Protein AF-A0A5C7MFI3-F1 (afdb_monomer_lite)

pLDDT: mean 89.03, std 6.0, range [60.34, 96.62]

Foldseek 3Di:
DVQLLVLLLVLLQVLLLLLQLVVLLVVLVPPDPVCSVVSSVVSSVPRDRQDRDDQDPVCVVVVVSVVVSCVSNVVRPVSSVVSLVPWDDAPPPPPDGIPVVVSVVSVVSSVVSVVVVVVVVVVVVVVVVVVVVVVVVVCVVPVVNVVCVVCVVVVHHD

Sequence (158 aa):
MQVLAAAVHELVGTVVGWLAEAQAQKKAANVAPGARDRSIRLMVDLAERPKLPEITDDALASGSWATALVEMARPYSDPLAKHLGRAKPPGVAEPNRSASELLEAALREVDHAALELTQRLKWNAVCVEEYAKVQALRAERDPKAQARAELAQMGIDA

Structure (mmCIF, N/CA/C/O backbone):
data_AF-A0A5C7MFI3-F1
#
_entry.id   AF-A0A5C7MFI3-F1
#
loop_
_atom_site.group_PDB
_atom_site.id
_atom_site.type_symbol
_atom_site.label_atom_id
_atom_site.label_alt_id
_atom_site.label_comp_id
_atom_site.label_asym_id
_atom_site.label_entity_id
_atom_site.label_seq_id
_atom_site.pdbx_PDB_ins_code
_atom_site.Cartn_x
_atom_site.Cartn_y
_atom_site.Cartn_z
_atom_site.occupancy
_atom_site.B_iso_or_equiv
_atom_site.auth_seq_id
_atom_site.auth_comp_id
_atom_site.auth_asym_id
_atom_site.auth_atom_id
_atom_site.pdbx_PDB_model_num
ATOM 1 N N . MET A 1 1 ? -10.748 -0.321 7.008 1.00 76.75 1 MET A N 1
ATOM 2 C CA . MET A 1 1 ? -9.834 -1.434 6.675 1.00 76.75 1 MET A CA 1
ATOM 3 C C . MET A 1 1 ? -9.709 -1.574 5.163 1.00 76.75 1 MET A C 1
ATOM 5 O O . MET A 1 1 ? -8.601 -1.427 4.676 1.00 76.75 1 MET A O 1
ATOM 9 N N . GLN A 1 2 ? -10.815 -1.719 4.417 1.00 82.19 2 GLN A N 1
ATOM 10 C CA . GLN A 1 2 ? -10.796 -1.787 2.942 1.00 82.19 2 GLN A CA 1
ATOM 11 C C . GLN A 1 2 ? -10.032 -0.634 2.266 1.00 82.19 2 GLN A C 1
ATOM 13 O O . GLN A 1 2 ? -9.257 -0.888 1.355 1.00 82.19 2 GLN A O 1
ATOM 18 N N . VAL A 1 3 ? -10.179 0.604 2.757 1.00 87.50 3 VAL A N 1
ATOM 19 C CA . VAL A 1 3 ? -9.438 1.775 2.240 1.00 87.50 3 VAL A CA 1
ATOM 20 C C . VAL A 1 3 ? -7.920 1.597 2.378 1.00 87.50 3 VAL A C 1
ATOM 22 O O . VAL A 1 3 ? -7.189 1.832 1.425 1.00 87.50 3 VAL A O 1
ATOM 25 N N . LEU A 1 4 ? -7.445 1.110 3.529 1.00 91.06 4 LEU A N 1
ATOM 26 C CA . LEU A 1 4 ? -6.021 0.849 3.761 1.00 91.06 4 LEU A CA 1
ATOM 27 C C . LEU A 1 4 ? -5.505 -0.299 2.885 1.00 91.06 4 LEU A C 1
ATOM 29 O O . LEU A 1 4 ? -4.450 -0.172 2.275 1.00 91.06 4 LEU A O 1
ATOM 33 N N . ALA A 1 5 ? -6.254 -1.400 2.790 1.00 91.12 5 ALA A N 1
ATOM 34 C CA . ALA A 1 5 ? -5.875 -2.527 1.941 1.00 91.12 5 ALA A CA 1
ATOM 35 C C . ALA A 1 5 ? -5.787 -2.119 0.458 1.00 91.12 5 ALA A C 1
ATOM 37 O O . ALA A 1 5 ? -4.827 -2.483 -0.217 1.00 91.12 5 ALA A O 1
ATOM 38 N N . ALA A 1 6 ? -6.735 -1.309 -0.023 1.00 91.31 6 ALA A N 1
ATOM 39 C CA . ALA A 1 6 ? -6.716 -0.751 -1.373 1.00 91.31 6 ALA A CA 1
ATOM 40 C C . ALA A 1 6 ? -5.534 0.209 -1.587 1.00 91.31 6 ALA A C 1
ATOM 42 O O . ALA A 1 6 ? -4.845 0.100 -2.595 1.00 91.31 6 ALA A O 1
ATOM 43 N N . ALA A 1 7 ? -5.245 1.094 -0.626 1.00 93.56 7 ALA A N 1
ATOM 44 C CA . ALA A 1 7 ? -4.108 2.012 -0.715 1.00 93.56 7 ALA A CA 1
ATOM 45 C C . ALA A 1 7 ? -2.767 1.261 -0.803 1.00 93.56 7 ALA A C 1
ATOM 47 O O . ALA A 1 7 ? -1.931 1.572 -1.651 1.00 93.56 7 ALA A O 1
ATOM 48 N N . VAL A 1 8 ? -2.576 0.225 0.023 1.00 94.12 8 VAL A N 1
ATOM 49 C CA . VAL A 1 8 ? -1.376 -0.627 -0.040 1.00 94.12 8 VAL A CA 1
ATOM 50 C C . VAL A 1 8 ? -1.315 -1.388 -1.366 1.00 94.12 8 VAL A C 1
ATOM 52 O O . VAL A 1 8 ? -0.247 -1.495 -1.966 1.00 94.12 8 VAL A O 1
ATOM 55 N N . HIS A 1 9 ? -2.442 -1.903 -1.853 1.00 93.88 9 HIS A N 1
ATOM 56 C CA . HIS A 1 9 ?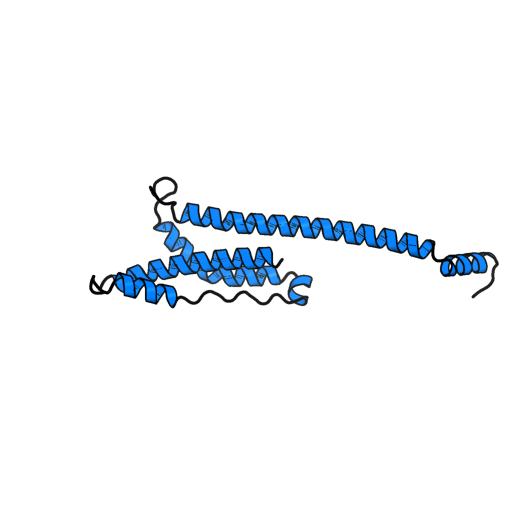 -2.501 -2.614 -3.130 1.00 93.88 9 HIS A CA 1
ATOM 57 C C . HIS A 1 9 ? -2.148 -1.719 -4.322 1.00 93.88 9 HIS A C 1
ATOM 59 O O . HIS A 1 9 ? -1.341 -2.124 -5.158 1.00 93.88 9 HIS A O 1
ATOM 65 N N . GLU A 1 10 ? -2.653 -0.486 -4.363 1.00 93.69 10 GLU A N 1
ATOM 66 C CA . GLU A 1 10 ? -2.304 0.479 -5.412 1.00 93.69 10 GLU A CA 1
ATOM 67 C C . GLU A 1 10 ? -0.839 0.932 -5.329 1.00 93.69 10 GLU A C 1
ATOM 69 O O . GLU A 1 10 ? -0.170 1.044 -6.363 1.00 93.69 10 GLU A O 1
ATOM 74 N N . LEU A 1 11 ? -0.291 1.108 -4.118 1.00 95.31 11 LEU A N 1
ATOM 75 C CA . LEU A 1 11 ? 1.141 1.355 -3.922 1.00 95.31 11 LEU A CA 1
ATOM 76 C C . LEU A 1 11 ? 1.980 0.217 -4.519 1.00 95.31 11 LEU A C 1
ATOM 78 O O . LEU A 1 11 ? 2.883 0.461 -5.324 1.00 95.31 11 LEU A O 1
ATOM 82 N N . VAL A 1 12 ? 1.676 -1.033 -4.157 1.00 95.00 12 VAL A N 1
ATOM 83 C CA . VAL A 1 12 ? 2.406 -2.200 -4.670 1.00 95.00 12 VAL A CA 1
ATOM 84 C C . VAL A 1 12 ? 2.233 -2.319 -6.187 1.00 95.00 12 VAL A C 1
ATOM 86 O O . VAL A 1 12 ? 3.210 -2.554 -6.896 1.00 95.00 12 VAL A O 1
ATOM 89 N N . GLY A 1 13 ? 1.028 -2.093 -6.714 1.00 93.38 13 GLY A N 1
ATOM 90 C CA . GLY A 1 13 ? 0.765 -2.086 -8.153 1.00 93.38 13 GLY A CA 1
ATOM 91 C C . GLY A 1 13 ? 1.588 -1.036 -8.906 1.00 93.38 13 GLY A C 1
ATOM 92 O O . GLY A 1 13 ? 2.101 -1.321 -9.988 1.00 93.38 13 GLY A O 1
ATOM 93 N N . THR A 1 14 ? 1.763 0.150 -8.322 1.00 93.69 14 THR A N 1
ATOM 94 C CA . THR A 1 14 ? 2.612 1.218 -8.875 1.00 93.69 14 THR A CA 1
ATOM 95 C C . THR A 1 14 ? 4.079 0.790 -8.918 1.00 93.69 14 THR A C 1
ATOM 97 O O . THR A 1 14 ? 4.728 0.893 -9.960 1.00 93.69 14 THR A O 1
ATOM 100 N N . VAL A 1 15 ? 4.590 0.231 -7.815 1.00 94.62 15 VAL A N 1
ATOM 101 C CA . VAL A 1 15 ? 5.965 -0.288 -7.727 1.00 94.62 15 VAL A CA 1
ATOM 102 C C . VAL A 1 15 ? 6.209 -1.394 -8.756 1.00 94.62 15 VAL A C 1
ATOM 104 O O . VAL A 1 15 ? 7.226 -1.380 -9.448 1.00 94.62 15 VAL A O 1
ATOM 107 N N . VAL A 1 16 ? 5.272 -2.331 -8.902 1.00 94.62 16 VAL A N 1
ATOM 108 C CA . VAL A 1 16 ? 5.345 -3.407 -9.901 1.00 94.62 16 VAL A CA 1
ATOM 109 C C . VAL A 1 16 ? 5.433 -2.837 -11.313 1.00 94.62 16 VAL A C 1
ATOM 111 O O . VAL A 1 16 ? 6.277 -3.288 -12.086 1.00 94.62 16 VAL A O 1
ATOM 114 N N . GLY A 1 17 ? 4.639 -1.809 -11.628 1.00 93.12 17 GLY A N 1
ATOM 115 C CA . GLY A 1 17 ? 4.705 -1.105 -12.910 1.00 93.12 17 GLY A CA 1
ATOM 116 C C . GLY A 1 17 ? 6.093 -0.527 -13.196 1.00 93.12 17 GLY A C 1
ATOM 117 O O . GLY A 1 17 ? 6.654 -0.768 -14.265 1.00 93.12 17 GLY A O 1
ATOM 118 N N . TRP A 1 18 ? 6.706 0.155 -12.224 1.00 94.00 18 TRP A N 1
ATOM 119 C CA . TRP A 1 18 ? 8.061 0.704 -12.382 1.00 94.00 18 TRP A CA 1
ATOM 120 C C . TRP A 1 18 ? 9.125 -0.37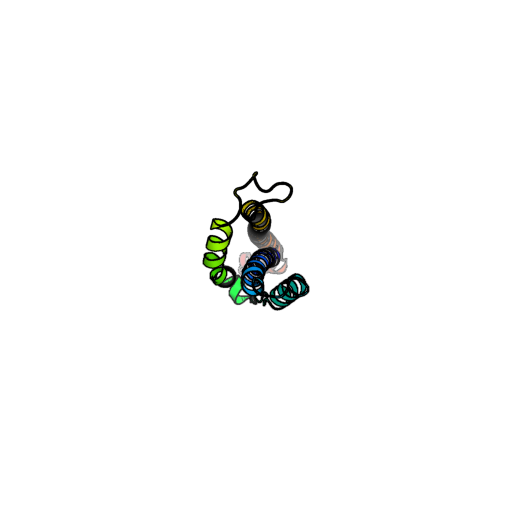5 -12.576 1.00 94.00 18 TRP A C 1
ATOM 122 O O . TRP A 1 18 ? 10.039 -0.229 -13.393 1.00 94.00 18 TRP A O 1
ATOM 132 N N . LEU A 1 19 ? 9.026 -1.475 -11.827 1.00 94.38 19 LEU A N 1
ATOM 133 C CA . LEU A 1 19 ? 9.956 -2.596 -11.945 1.00 94.38 19 LEU A CA 1
ATOM 134 C C . LEU A 1 19 ? 9.814 -3.300 -13.297 1.00 94.38 19 LEU A C 1
ATOM 136 O O . LEU A 1 19 ? 10.828 -3.619 -13.927 1.00 94.38 19 LEU A O 1
ATOM 140 N N . ALA A 1 20 ? 8.578 -3.489 -13.759 1.00 94.06 20 ALA A N 1
ATOM 141 C CA . ALA A 1 20 ? 8.277 -4.044 -15.069 1.00 94.06 20 ALA A CA 1
ATOM 142 C C . ALA A 1 20 ? 8.837 -3.162 -16.186 1.00 94.06 20 ALA A C 1
ATOM 144 O O . ALA A 1 20 ? 9.523 -3.668 -17.074 1.00 94.06 20 ALA A O 1
ATOM 145 N N . GLU A 1 21 ? 8.641 -1.844 -16.106 1.00 92.62 21 GLU A N 1
ATOM 146 C CA . GLU A 1 21 ? 9.183 -0.901 -17.082 1.00 92.62 21 GLU A CA 1
ATOM 147 C C . GLU A 1 21 ? 10.717 -0.934 -17.101 1.00 92.62 21 GLU A C 1
ATOM 149 O O . GLU A 1 21 ? 11.331 -1.086 -18.160 1.00 92.62 21 GLU A O 1
ATOM 154 N N . ALA A 1 22 ? 11.359 -0.890 -15.932 1.00 91.31 22 ALA A N 1
ATOM 155 C CA . ALA A 1 22 ? 12.815 -0.952 -15.830 1.00 91.31 22 ALA A CA 1
ATOM 156 C C . ALA A 1 22 ? 13.388 -2.268 -16.388 1.00 91.31 22 ALA A C 1
ATOM 158 O O . ALA A 1 22 ? 14.471 -2.288 -16.984 1.00 91.31 22 ALA A O 1
ATOM 159 N N . GLN A 1 23 ? 12.684 -3.387 -16.205 1.00 91.94 23 GLN A N 1
ATOM 160 C CA . GLN A 1 23 ? 13.065 -4.674 -16.783 1.00 91.94 23 GLN A CA 1
ATOM 161 C C . GLN A 1 23 ? 12.827 -4.710 -18.298 1.00 91.94 23 GLN A C 1
ATOM 163 O O . GLN A 1 23 ? 13.679 -5.207 -19.040 1.00 91.94 23 GLN A O 1
ATOM 168 N N . ALA A 1 24 ? 11.705 -4.165 -18.763 1.00 92.50 24 ALA A N 1
ATOM 169 C CA . ALA A 1 24 ? 11.340 -4.080 -20.169 1.00 92.50 24 ALA A CA 1
ATOM 170 C C . ALA A 1 24 ? 12.346 -3.231 -20.959 1.00 92.50 24 ALA A C 1
ATOM 172 O O . ALA A 1 24 ? 12.820 -3.668 -22.006 1.00 92.50 24 ALA A O 1
ATOM 173 N N . GLN A 1 25 ? 12.765 -2.081 -20.422 1.00 90.88 25 GLN A N 1
ATOM 174 C CA . GLN A 1 25 ? 13.789 -1.224 -21.030 1.00 90.88 25 GLN A CA 1
ATOM 175 C C . GLN A 1 25 ? 15.122 -1.963 -21.233 1.00 90.88 25 GLN A C 1
ATOM 177 O O 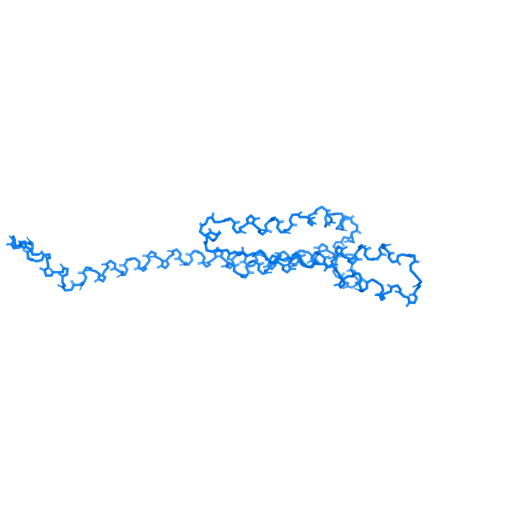. GLN A 1 25 ? 15.748 -1.826 -22.287 1.00 90.88 25 GLN A O 1
ATOM 182 N N . LYS A 1 26 ? 15.538 -2.785 -20.256 1.00 90.06 26 LYS A N 1
ATOM 183 C CA . LYS A 1 26 ? 16.753 -3.614 -20.354 1.00 90.06 26 LYS A CA 1
ATOM 184 C C . LYS A 1 26 ? 16.613 -4.712 -21.405 1.00 90.06 26 LYS A C 1
ATOM 186 O O . LYS A 1 26 ? 17.510 -4.889 -22.222 1.00 90.06 26 LYS A O 1
ATOM 191 N N . LYS A 1 27 ? 15.490 -5.437 -21.406 1.00 90.38 27 LYS A N 1
ATOM 192 C CA . LYS A 1 27 ? 15.224 -6.515 -22.374 1.00 90.38 27 LYS A CA 1
ATOM 193 C C . LYS A 1 27 ? 15.097 -5.989 -23.806 1.00 90.38 27 LYS A C 1
ATOM 195 O O . LYS A 1 27 ? 15.565 -6.631 -24.739 1.00 90.38 27 LYS A O 1
ATOM 200 N N . ALA A 1 28 ? 14.518 -4.803 -23.976 1.00 91.31 28 ALA A N 1
ATOM 201 C CA . ALA A 1 28 ? 14.324 -4.168 -25.274 1.00 91.31 28 ALA A CA 1
ATOM 202 C C . ALA A 1 28 ? 15.562 -3.411 -25.792 1.00 91.31 28 ALA A C 1
ATOM 204 O O . ALA A 1 28 ? 15.469 -2.738 -26.816 1.00 91.31 28 ALA A O 1
ATOM 205 N N . ALA A 1 29 ? 16.716 -3.480 -25.115 1.00 90.06 29 ALA A N 1
ATOM 206 C CA . ALA A 1 29 ? 17.924 -2.762 -25.532 1.00 90.06 29 ALA A CA 1
ATOM 207 C C . ALA A 1 29 ? 18.412 -3.167 -26.935 1.00 90.06 29 ALA A C 1
ATOM 209 O O . ALA A 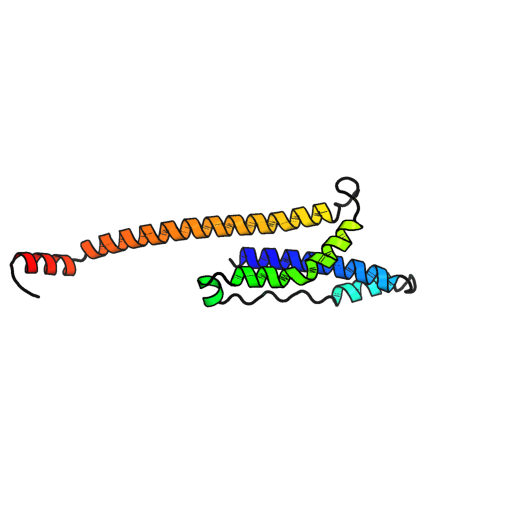1 29 ? 18.885 -2.316 -27.680 1.00 90.06 29 ALA A O 1
ATOM 210 N N . ASN A 1 30 ? 18.231 -4.440 -27.304 1.00 88.38 30 ASN A N 1
ATOM 211 C CA . ASN A 1 30 ? 18.669 -5.000 -28.588 1.00 88.38 30 ASN A CA 1
ATOM 212 C C . ASN A 1 30 ? 17.522 -5.178 -29.598 1.00 88.38 30 ASN A C 1
ATOM 214 O O . ASN A 1 30 ? 17.708 -5.785 -30.651 1.00 88.38 30 ASN A O 1
ATOM 218 N N . VAL A 1 31 ? 16.319 -4.697 -29.276 1.00 90.44 31 VAL A N 1
ATOM 219 C CA . VAL A 1 31 ? 15.176 -4.748 -30.194 1.00 90.44 31 VAL A CA 1
ATOM 220 C C . VAL A 1 31 ? 15.333 -3.646 -31.239 1.00 90.44 31 VAL A C 1
ATOM 222 O O . VAL A 1 31 ? 15.772 -2.540 -30.923 1.00 90.44 31 VAL A O 1
ATOM 225 N N . ALA A 1 32 ? 14.953 -3.935 -32.485 1.00 90.06 32 ALA A N 1
ATOM 226 C CA . ALA A 1 32 ? 14.981 -2.953 -33.564 1.00 90.06 32 ALA A CA 1
ATOM 227 C C . ALA A 1 32 ? 14.231 -1.661 -33.158 1.00 90.06 32 ALA A C 1
ATOM 229 O O . ALA A 1 32 ? 13.136 -1.762 -32.593 1.00 90.06 32 ALA A O 1
ATOM 230 N N . PRO A 1 33 ? 14.748 -0.456 -33.476 1.00 84.62 33 PRO A N 1
ATOM 231 C CA . PRO A 1 33 ? 14.164 0.809 -33.019 1.00 84.62 33 PRO A CA 1
ATOM 232 C C . PRO A 1 33 ? 12.661 0.947 -33.303 1.00 84.62 33 PRO A C 1
ATOM 234 O O . PRO A 1 33 ? 11.912 1.366 -32.428 1.00 84.62 33 PRO A O 1
ATOM 237 N N . GLY A 1 34 ? 12.196 0.496 -34.476 1.00 87.50 34 GLY A N 1
ATOM 238 C CA . GLY A 1 34 ? 10.779 0.550 -34.861 1.00 87.50 34 GLY A CA 1
ATOM 239 C C . GLY A 1 34 ? 9.841 -0.373 -34.069 1.00 87.50 34 GLY A C 1
ATOM 240 O O . GLY A 1 34 ? 8.628 -0.195 -34.120 1.00 87.50 34 GLY A O 1
ATOM 241 N N . ALA A 1 35 ? 10.373 -1.348 -33.325 1.00 91.06 35 ALA A N 1
ATOM 242 C CA . ALA A 1 35 ? 9.597 -2.272 -32.495 1.00 91.06 35 ALA A CA 1
ATOM 243 C C . ALA A 1 35 ? 9.849 -2.091 -30.989 1.00 91.06 35 ALA A C 1
ATOM 245 O O . ALA A 1 35 ? 9.169 -2.726 -30.177 1.00 91.06 35 ALA A O 1
ATOM 246 N N . ARG A 1 36 ? 10.811 -1.245 -30.600 1.00 90.06 36 ARG A N 1
ATOM 247 C CA . ARG A 1 36 ? 11.286 -1.119 -29.217 1.00 90.06 36 ARG A CA 1
ATOM 248 C C . ARG A 1 36 ? 10.184 -0.659 -28.268 1.00 90.06 36 ARG A C 1
ATOM 250 O O . ARG A 1 36 ? 9.873 -1.371 -27.317 1.00 90.06 36 ARG A O 1
ATOM 257 N N . ASP A 1 37 ? 9.541 0.464 -28.571 1.00 90.62 37 ASP A N 1
ATOM 258 C CA . ASP A 1 37 ? 8.511 1.050 -27.703 1.00 90.62 37 ASP A CA 1
ATOM 259 C C . ASP A 1 37 ? 7.293 0.136 -27.567 1.00 90.62 37 ASP A C 1
ATOM 261 O O . ASP A 1 37 ? 6.764 -0.058 -26.473 1.00 90.62 37 ASP A O 1
ATOM 265 N N . ARG A 1 38 ? 6.885 -0.497 -28.674 1.00 91.94 38 ARG A N 1
ATOM 266 C CA . ARG A 1 38 ? 5.804 -1.487 -28.669 1.00 91.94 38 ARG A CA 1
ATOM 267 C C . ARG A 1 38 ? 6.157 -2.693 -27.799 1.00 91.94 38 ARG A C 1
ATOM 269 O O . ARG A 1 38 ? 5.312 -3.160 -27.045 1.00 91.94 38 ARG A O 1
ATOM 276 N N . SER A 1 39 ? 7.394 -3.179 -27.885 1.00 89.88 39 SER A N 1
ATOM 277 C CA . SER A 1 39 ? 7.861 -4.321 -27.090 1.00 89.88 39 SER A CA 1
ATOM 278 C C . SER A 1 39 ? 7.912 -3.988 -25.601 1.00 89.88 39 SER A C 1
ATOM 280 O O . SER A 1 39 ? 7.536 -4.821 -24.782 1.00 89.88 39 SER A O 1
ATOM 282 N N . ILE A 1 40 ? 8.337 -2.770 -25.246 1.00 91.88 40 ILE A N 1
ATOM 283 C CA . ILE A 1 40 ? 8.336 -2.299 -23.856 1.00 91.88 40 ILE A CA 1
ATOM 284 C C . ILE A 1 40 ? 6.912 -2.280 -23.304 1.00 91.88 40 ILE A C 1
ATOM 286 O O . ILE A 1 40 ? 6.681 -2.882 -22.261 1.00 91.88 40 ILE A O 1
ATOM 290 N N . ARG A 1 41 ? 5.958 -1.672 -24.023 1.00 91.69 41 ARG A N 1
ATOM 291 C CA . ARG A 1 41 ? 4.548 -1.629 -23.597 1.00 91.69 41 ARG A CA 1
ATOM 292 C C . ARG A 1 41 ? 3.975 -3.024 -23.383 1.00 91.69 41 ARG A C 1
ATOM 294 O O . ARG A 1 41 ? 3.492 -3.303 -22.301 1.00 91.69 41 ARG A O 1
ATOM 301 N N . LEU A 1 42 ? 4.145 -3.928 -24.350 1.00 92.44 42 LEU A N 1
ATOM 302 C CA . LEU A 1 42 ? 3.657 -5.305 -24.222 1.00 92.44 42 LEU A CA 1
ATOM 303 C C . LEU A 1 42 ? 4.266 -6.039 -23.018 1.00 92.44 42 LEU A C 1
ATOM 305 O O . LEU A 1 42 ? 3.568 -6.784 -22.342 1.00 92.44 42 LEU A O 1
ATOM 309 N N . MET A 1 43 ? 5.556 -5.839 -22.729 1.00 91.38 43 MET A N 1
ATOM 310 C CA . MET A 1 43 ? 6.184 -6.443 -21.548 1.00 91.38 43 MET A CA 1
ATOM 311 C C . MET A 1 43 ? 5.663 -5.855 -20.233 1.00 91.38 43 MET A C 1
ATOM 313 O O . MET A 1 43 ? 5.577 -6.588 -19.252 1.00 91.38 43 MET A O 1
ATOM 317 N N . VAL A 1 44 ? 5.339 -4.560 -20.206 1.00 91.69 44 VAL A N 1
ATOM 318 C CA . VAL A 1 44 ? 4.731 -3.901 -19.041 1.00 91.69 44 VAL A CA 1
ATOM 319 C C . VAL A 1 44 ? 3.288 -4.366 -18.853 1.00 91.69 44 VAL A C 1
ATOM 321 O O . VAL A 1 44 ? 2.917 -4.714 -17.739 1.00 91.69 44 VAL A O 1
ATOM 324 N N . ASP A 1 45 ? 2.506 -4.456 -19.928 1.00 89.38 45 ASP A N 1
ATOM 325 C CA . ASP A 1 45 ? 1.112 -4.914 -19.893 1.00 89.38 45 ASP A CA 1
ATOM 326 C C . ASP A 1 45 ? 0.993 -6.379 -19.435 1.00 89.38 45 ASP A C 1
ATOM 328 O O . ASP A 1 45 ? -0.000 -6.768 -18.825 1.00 89.38 45 ASP A O 1
ATOM 332 N N . LEU A 1 46 ? 2.017 -7.196 -19.705 1.00 89.81 46 LEU A N 1
ATOM 333 C CA . LEU A 1 46 ? 2.114 -8.581 -19.236 1.00 89.81 46 LEU A CA 1
ATOM 334 C C . LEU A 1 46 ? 2.585 -8.710 -17.781 1.00 89.81 46 LEU A C 1
ATOM 336 O O . LEU A 1 46 ? 2.620 -9.825 -17.258 1.00 89.81 46 LEU A O 1
ATOM 340 N N . ALA A 1 47 ? 2.986 -7.620 -17.124 1.00 88.75 47 ALA A N 1
ATOM 341 C CA . ALA A 1 47 ? 3.400 -7.684 -15.733 1.00 88.75 47 ALA A CA 1
ATOM 342 C C . ALA A 1 47 ? 2.191 -7.974 -14.838 1.00 88.75 47 ALA A C 1
ATOM 344 O O . ALA A 1 47 ? 1.261 -7.174 -14.724 1.00 88.75 47 ALA A O 1
ATOM 345 N N . GLU A 1 48 ? 2.213 -9.131 -14.180 1.00 86.31 48 GLU A N 1
ATOM 346 C CA . GLU A 1 48 ? 1.144 -9.527 -13.273 1.00 86.31 48 GLU A CA 1
ATOM 347 C C . GLU A 1 48 ? 1.090 -8.587 -12.065 1.00 86.31 48 GLU A C 1
ATOM 349 O O . GLU A 1 48 ? 2.028 -8.503 -11.265 1.00 86.31 48 GLU A O 1
ATOM 354 N N . ARG A 1 49 ? -0.041 -7.887 -11.917 1.00 84.00 49 ARG A N 1
ATOM 355 C CA . ARG A 1 49 ? -0.337 -7.152 -10.689 1.00 84.00 49 ARG A CA 1
ATOM 356 C C . ARG A 1 49 ? -0.565 -8.160 -9.553 1.00 84.00 49 ARG A C 1
ATOM 358 O O . ARG A 1 49 ? -1.310 -9.125 -9.745 1.00 84.00 49 ARG A O 1
ATOM 365 N N . PRO A 1 50 ? 0.031 -7.946 -8.368 1.00 87.31 50 PRO A N 1
ATOM 366 C CA . PRO A 1 50 ? -0.202 -8.812 -7.227 1.00 87.31 50 PRO A CA 1
ATOM 367 C C . PRO A 1 50 ? -1.684 -8.829 -6.877 1.00 87.31 50 PRO A C 1
ATOM 369 O O . PRO A 1 50 ? -2.384 -7.817 -6.970 1.00 87.31 50 PRO A O 1
ATOM 372 N N . LYS A 1 51 ? -2.176 -10.007 -6.502 1.00 88.62 51 LYS A N 1
ATOM 373 C CA . LYS A 1 51 ? -3.567 -10.173 -6.089 1.00 88.62 51 LYS A CA 1
ATOM 374 C C . LYS A 1 51 ? -3.758 -9.502 -4.736 1.00 88.62 51 LYS A C 1
ATOM 376 O O . LYS A 1 51 ? -2.939 -9.688 -3.838 1.00 88.62 51 LYS A O 1
ATOM 381 N N . LEU A 1 52 ? -4.846 -8.749 -4.599 1.00 87.06 52 LEU A N 1
ATOM 382 C CA . LEU A 1 52 ? -5.260 -8.230 -3.303 1.00 87.06 52 LEU A CA 1
ATOM 383 C C . LEU A 1 52 ? -5.535 -9.429 -2.376 1.00 87.06 52 LEU A C 1
ATOM 385 O O . LEU A 1 52 ? -6.301 -10.313 -2.774 1.00 87.06 52 LEU A O 1
ATOM 389 N N . PRO A 1 53 ? -4.917 -9.502 -1.184 1.00 86.62 53 PRO A N 1
ATOM 390 C CA . PRO A 1 53 ? -5.184 -10.582 -0.250 1.00 86.62 53 PRO A CA 1
ATOM 391 C C . PRO A 1 53 ? -6.644 -10.537 0.198 1.00 86.62 53 PRO A C 1
ATOM 393 O O . PRO A 1 53 ? -7.198 -9.471 0.472 1.00 86.62 53 PRO A O 1
ATOM 396 N N . GLU A 1 54 ? -7.259 -11.711 0.287 1.00 88.12 54 GLU A N 1
ATOM 397 C CA . GLU A 1 54 ? -8.585 -11.852 0.871 1.00 88.12 54 GLU A CA 1
ATOM 398 C C . GLU A 1 54 ? -8.487 -11.642 2.385 1.00 88.12 54 GLU A C 1
ATOM 400 O O . GLU A 1 54 ? -7.726 -12.323 3.073 1.00 88.12 54 GLU A O 1
ATOM 405 N N . ILE A 1 55 ? -9.234 -10.666 2.903 1.00 87.69 55 ILE A N 1
ATOM 406 C CA . ILE A 1 55 ? -9.260 -10.352 4.331 1.00 87.69 55 ILE A CA 1
ATOM 407 C C . ILE A 1 55 ? -10.578 -10.870 4.900 1.00 87.69 55 ILE A C 1
ATOM 409 O O . ILE A 1 55 ? -11.631 -10.278 4.670 1.00 87.69 55 ILE A O 1
ATOM 413 N N . THR A 1 56 ? -10.500 -11.984 5.626 1.00 89.81 56 THR A N 1
ATOM 414 C CA . THR A 1 56 ? -11.644 -12.636 6.275 1.00 89.81 56 THR A CA 1
ATOM 415 C C . THR A 1 56 ? -11.988 -11.978 7.616 1.00 89.81 56 THR A C 1
ATOM 417 O O . THR A 1 56 ? -11.184 -11.237 8.188 1.00 89.81 56 THR A O 1
ATOM 420 N N . ASP A 1 57 ? -13.168 -12.286 8.160 1.00 89.38 57 ASP A N 1
ATOM 421 C CA . ASP A 1 57 ? -13.575 -11.822 9.495 1.00 89.38 57 ASP A CA 1
ATOM 422 C C . ASP A 1 57 ? -12.644 -12.341 10.603 1.00 89.38 57 ASP A C 1
ATOM 424 O O . ASP A 1 57 ? -12.333 -11.622 11.553 1.00 89.38 57 ASP A O 1
ATOM 428 N N . ASP A 1 58 ? -12.131 -13.563 10.455 1.00 89.62 58 ASP A N 1
ATOM 429 C CA . ASP A 1 58 ? -11.126 -14.120 11.365 1.00 89.62 58 ASP A CA 1
ATOM 430 C C . ASP A 1 58 ? -9.795 -13.358 11.271 1.00 89.62 58 ASP A C 1
ATOM 432 O O . ASP A 1 58 ? -9.183 -13.014 12.288 1.00 89.62 58 ASP A O 1
ATOM 436 N N . ALA A 1 59 ? -9.376 -12.997 10.053 1.00 88.44 59 ALA A N 1
ATOM 437 C CA . ALA A 1 59 ? -8.189 -12.178 9.858 1.00 88.44 59 ALA A CA 1
ATOM 438 C C . ALA A 1 59 ? -8.351 -10.797 10.501 1.00 88.44 59 ALA A C 1
ATOM 440 O O . ALA A 1 59 ? -7.409 -10.296 11.116 1.00 88.44 59 ALA A O 1
ATOM 441 N N . LEU A 1 60 ? -9.549 -10.207 10.409 1.00 87.00 60 LEU A N 1
ATOM 442 C CA . LEU A 1 60 ? -9.915 -8.957 11.075 1.00 87.00 60 LEU A CA 1
ATOM 443 C C . LEU A 1 60 ? -9.830 -9.060 12.599 1.00 87.00 60 LEU A C 1
ATOM 445 O O . LEU A 1 60 ? -9.226 -8.186 13.222 1.00 87.00 60 LEU A O 1
ATOM 449 N N . ALA A 1 61 ? -10.405 -10.111 13.185 1.00 87.69 61 ALA A N 1
ATOM 450 C CA . ALA A 1 61 ? -10.432 -10.312 14.631 1.00 87.69 61 ALA A CA 1
ATOM 451 C C . ALA A 1 61 ? -9.039 -10.609 15.211 1.00 87.69 61 ALA A C 1
ATOM 453 O O . ALA A 1 61 ? -8.671 -10.067 16.251 1.00 87.69 61 ALA A O 1
ATOM 454 N N . SER A 1 62 ? -8.248 -11.436 14.523 1.00 91.12 62 SER A N 1
ATOM 455 C CA . SER A 1 62 ? -6.889 -11.810 14.938 1.00 91.12 62 SER A CA 1
ATOM 456 C C . SER A 1 62 ? -5.835 -10.734 14.651 1.00 91.12 62 SER A C 1
ATOM 458 O O . SER A 1 62 ? -4.736 -10.785 15.200 1.00 91.12 62 SER A O 1
ATOM 460 N N . GLY A 1 63 ? -6.132 -9.777 13.767 1.00 88.12 63 GLY A N 1
ATOM 461 C CA . GLY A 1 63 ? -5.168 -8.781 13.291 1.00 88.12 63 GLY A CA 1
ATOM 462 C C . GLY A 1 63 ? -4.182 -9.303 12.237 1.00 88.12 63 GLY A C 1
ATOM 463 O O . GLY A 1 63 ? -3.322 -8.549 11.780 1.00 88.12 63 GLY A O 1
ATOM 464 N N . SER A 1 64 ? -4.309 -10.561 11.801 1.00 92.06 64 SER A N 1
ATOM 465 C CA . SER A 1 64 ? -3.404 -11.185 10.820 1.00 92.06 64 SER A CA 1
ATOM 466 C C . SER A 1 64 ? -3.483 -10.562 9.418 1.00 92.06 64 SER A C 1
ATOM 468 O O . SER A 1 64 ? -2.565 -10.723 8.610 1.00 92.06 64 SER A O 1
ATOM 470 N N . TRP A 1 65 ? -4.522 -9.766 9.142 1.00 91.75 65 TRP A N 1
ATOM 471 C CA . TRP A 1 65 ? -4.651 -8.975 7.914 1.00 91.75 65 TRP A CA 1
ATOM 472 C C . TRP A 1 65 ? -3.449 -8.049 7.666 1.00 91.75 65 TRP A C 1
ATOM 474 O O . TRP A 1 65 ? -3.057 -7.849 6.516 1.00 91.75 65 TRP A O 1
ATOM 484 N N . ALA A 1 66 ? -2.827 -7.511 8.722 1.00 91.19 66 ALA A N 1
ATOM 485 C CA . ALA A 1 66 ? -1.659 -6.642 8.588 1.00 91.19 66 ALA A CA 1
ATOM 486 C C . ALA A 1 66 ? -0.454 -7.414 8.029 1.00 91.19 66 ALA A C 1
ATOM 488 O O . ALA A 1 66 ? 0.243 -6.930 7.137 1.00 91.19 66 ALA A O 1
ATOM 489 N N . THR A 1 67 ? -0.250 -8.647 8.498 1.00 93.19 67 THR A N 1
ATOM 490 C CA . THR A 1 67 ? 0.798 -9.539 7.993 1.00 93.19 67 THR A CA 1
ATOM 491 C C . THR A 1 67 ? 0.574 -9.873 6.523 1.00 93.19 67 THR A C 1
ATOM 493 O O . THR A 1 67 ? 1.519 -9.796 5.746 1.00 93.19 67 THR A O 1
ATOM 496 N N . ALA A 1 68 ? -0.663 -10.158 6.107 1.00 93.06 68 ALA A N 1
ATOM 497 C CA . ALA A 1 68 ? -0.970 -10.445 4.703 1.00 93.06 68 ALA A CA 1
ATOM 498 C C . ALA A 1 68 ? -0.602 -9.278 3.764 1.00 93.06 68 ALA A C 1
ATOM 500 O O . ALA A 1 68 ? -0.053 -9.500 2.684 1.00 93.06 68 ALA A O 1
ATOM 501 N N . LEU A 1 69 ? -0.843 -8.031 4.187 1.00 92.75 69 LEU A N 1
ATOM 502 C CA . LEU A 1 69 ? -0.449 -6.841 3.424 1.00 92.75 69 LEU A CA 1
ATOM 503 C C . LEU A 1 69 ? 1.077 -6.679 3.341 1.00 92.75 69 LEU A C 1
ATOM 505 O O . LEU A 1 69 ? 1.600 -6.335 2.280 1.00 92.75 69 LEU A O 1
ATOM 509 N N . VAL A 1 70 ? 1.801 -6.961 4.429 1.00 93.94 70 VAL A N 1
ATOM 510 C CA . VAL A 1 70 ? 3.275 -6.944 4.437 1.00 93.94 70 VAL A CA 1
ATOM 511 C C . VAL A 1 70 ? 3.836 -8.020 3.510 1.00 93.94 70 VAL A C 1
ATOM 513 O O . VAL A 1 70 ? 4.711 -7.725 2.699 1.00 93.94 70 VAL A O 1
ATOM 516 N N . GLU A 1 71 ? 3.316 -9.245 3.581 1.00 94.00 71 GLU A N 1
ATOM 517 C CA . GLU A 1 71 ? 3.758 -10.349 2.723 1.00 94.00 71 GLU A CA 1
ATOM 518 C C . GLU A 1 71 ? 3.469 -10.091 1.240 1.00 94.00 71 GLU A C 1
ATOM 520 O O . GLU A 1 71 ? 4.273 -10.467 0.391 1.00 94.00 71 GLU A O 1
ATOM 525 N N . MET A 1 72 ? 2.386 -9.380 0.910 1.00 93.94 72 MET A N 1
ATOM 526 C CA . MET A 1 72 ? 2.119 -8.936 -0.462 1.00 93.94 72 MET A CA 1
ATOM 527 C C . MET A 1 72 ? 3.194 -7.964 -0.979 1.00 93.94 72 MET A C 1
ATOM 529 O O . MET A 1 72 ? 3.583 -8.038 -2.144 1.00 93.94 72 MET A O 1
ATOM 533 N N . ALA A 1 73 ? 3.680 -7.046 -0.138 1.00 93.69 73 ALA A N 1
ATOM 534 C CA . ALA A 1 73 ? 4.664 -6.035 -0.534 1.00 93.69 73 ALA A CA 1
ATOM 535 C C . ALA A 1 73 ? 6.119 -6.547 -0.497 1.00 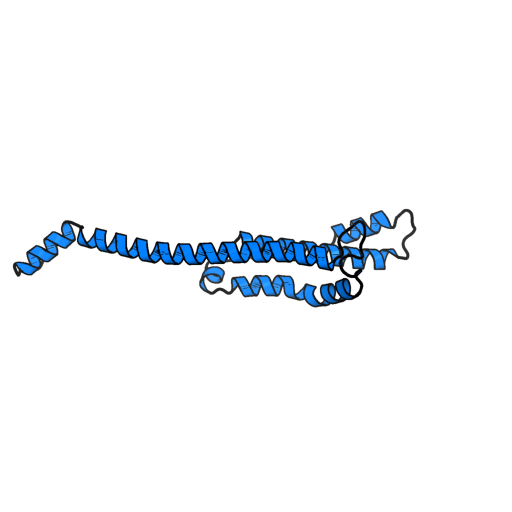93.69 73 ALA A C 1
ATOM 537 O O . ALA A 1 73 ? 6.960 -6.091 -1.279 1.00 93.69 73 ALA A O 1
ATOM 538 N N . ARG A 1 74 ? 6.416 -7.504 0.392 1.00 94.81 74 ARG A N 1
ATOM 539 C CA . ARG A 1 74 ? 7.764 -8.018 0.692 1.00 94.81 74 ARG A CA 1
ATOM 540 C C . ARG A 1 74 ? 8.598 -8.400 -0.546 1.00 94.81 74 ARG A C 1
ATOM 542 O O . ARG A 1 74 ? 9.772 -8.025 -0.578 1.00 94.81 74 ARG A O 1
ATOM 549 N N . PRO A 1 75 ? 8.067 -9.083 -1.582 1.00 94.69 75 PRO A N 1
ATOM 550 C CA . PRO A 1 75 ? 8.870 -9.496 -2.739 1.00 94.69 75 PRO A CA 1
ATOM 551 C C . PRO A 1 75 ? 9.478 -8.330 -3.531 1.00 94.69 75 PRO A C 1
ATOM 553 O O . PRO A 1 75 ? 10.448 -8.515 -4.268 1.00 94.69 75 PRO A O 1
ATOM 556 N N . TYR A 1 76 ? 8.918 -7.126 -3.395 1.00 94.38 76 TYR A N 1
ATOM 557 C CA . TYR A 1 76 ? 9.283 -5.967 -4.204 1.00 94.38 76 TYR A CA 1
ATOM 558 C C . TYR A 1 76 ? 10.265 -5.019 -3.512 1.00 94.38 76 TYR A C 1
ATOM 560 O O . TYR A 1 76 ? 10.818 -4.147 -4.182 1.00 94.38 76 TYR A O 1
ATOM 568 N N . SER A 1 77 ? 10.543 -5.201 -2.216 1.00 93.50 77 SER A N 1
ATOM 569 C CA . SER A 1 77 ? 11.412 -4.307 -1.437 1.00 93.50 77 SER A CA 1
ATOM 570 C C . SER A 1 77 ? 12.836 -4.217 -2.002 1.00 93.50 77 SER A C 1
ATOM 572 O O . SER A 1 77 ? 13.319 -3.121 -2.290 1.00 93.50 77 SER A O 1
ATOM 574 N N . ASP A 1 78 ? 13.492 -5.354 -2.242 1.00 95.75 78 ASP A N 1
ATOM 575 C CA . ASP A 1 78 ? 14.862 -5.388 -2.775 1.00 95.75 78 ASP A CA 1
ATOM 576 C C . ASP A 1 78 ? 14.959 -4.878 -4.226 1.00 95.75 78 ASP A C 1
ATOM 578 O O . ASP A 1 78 ? 15.851 -4.074 -4.533 1.00 95.75 78 ASP A O 1
ATOM 582 N N . PRO A 1 79 ? 14.082 -5.310 -5.160 1.00 94.75 79 PRO A N 1
ATOM 583 C CA . PRO A 1 79 ? 14.028 -4.728 -6.496 1.00 94.75 79 PRO A CA 1
ATOM 584 C C . PRO A 1 79 ? 13.804 -3.213 -6.482 1.00 94.75 79 PRO A C 1
ATOM 586 O O . PRO A 1 79 ? 14.488 -2.500 -7.221 1.00 94.75 79 PRO A O 1
ATOM 589 N N . LEU A 1 80 ? 12.895 -2.722 -5.633 1.00 95.06 80 LEU A N 1
ATOM 590 C CA . LEU A 1 80 ? 12.598 -1.299 -5.502 1.00 95.06 80 LEU A CA 1
ATOM 591 C C . LEU A 1 80 ? 13.815 -0.529 -4.987 1.00 95.06 80 LEU A C 1
ATOM 593 O O . LEU A 1 80 ? 14.201 0.460 -5.603 1.00 95.06 80 LEU A O 1
ATOM 597 N N . ALA A 1 81 ? 14.489 -1.014 -3.943 1.00 95.00 81 ALA A N 1
ATOM 598 C CA . ALA A 1 81 ? 15.712 -0.391 -3.434 1.00 95.00 81 ALA A CA 1
ATOM 599 C C . ALA A 1 81 ? 16.788 -0.269 -4.530 1.00 95.00 81 ALA A C 1
ATOM 601 O O . ALA A 1 81 ? 17.401 0.785 -4.711 1.00 95.00 81 ALA A O 1
ATOM 602 N N . LYS A 1 82 ? 16.972 -1.320 -5.341 1.00 94.56 82 LYS A N 1
ATOM 603 C CA . LYS A 1 82 ? 17.895 -1.305 -6.490 1.00 94.56 82 LYS A CA 1
ATOM 604 C C . LYS A 1 82 ? 17.452 -0.360 -7.610 1.00 94.56 82 LYS A C 1
ATOM 606 O O . LYS A 1 82 ? 18.305 0.106 -8.371 1.00 94.56 82 LYS A O 1
ATOM 611 N N . HIS A 1 83 ? 16.150 -0.152 -7.792 1.00 93.00 83 HIS A N 1
ATOM 612 C CA . HIS A 1 83 ? 15.610 0.800 -8.761 1.00 93.00 83 HIS A CA 1
ATOM 613 C C . HIS A 1 83 ? 15.864 2.238 -8.293 1.00 93.00 83 HIS A C 1
ATOM 615 O O . HIS A 1 83 ? 16.479 3.013 -9.022 1.00 93.00 83 HIS A O 1
ATOM 621 N N . LEU A 1 84 ? 15.504 2.552 -7.046 1.00 92.81 84 LEU A N 1
ATOM 622 C CA . LEU A 1 84 ? 15.717 3.865 -6.432 1.00 92.81 84 LEU A CA 1
ATOM 623 C C . LEU A 1 84 ? 17.200 4.235 -6.343 1.00 92.81 84 LEU A C 1
ATOM 625 O O . LEU A 1 84 ? 17.557 5.371 -6.626 1.00 92.81 84 LEU A O 1
ATOM 629 N N . GLY A 1 85 ? 18.085 3.273 -6.061 1.00 92.00 85 GLY A N 1
ATOM 630 C CA . GLY A 1 85 ? 19.535 3.505 -6.047 1.00 92.00 85 GLY A CA 1
ATOM 631 C C . GLY A 1 85 ? 20.133 3.908 -7.403 1.00 92.00 85 GLY A C 1
ATOM 632 O O . GLY A 1 85 ? 21.283 4.332 -7.459 1.00 92.00 85 GLY A O 1
ATOM 633 N N . ARG A 1 86 ? 19.378 3.7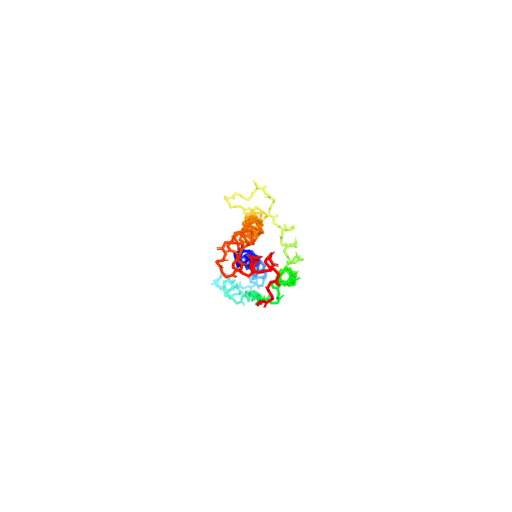72 -8.502 1.00 89.62 86 ARG A N 1
ATOM 634 C CA . ARG A 1 86 ? 19.758 4.240 -9.847 1.00 89.62 86 ARG A CA 1
ATOM 635 C C . ARG A 1 86 ? 18.958 5.462 -10.301 1.00 89.62 86 ARG A C 1
ATOM 637 O O . ARG A 1 86 ? 19.225 5.983 -11.382 1.00 89.62 86 ARG A O 1
ATOM 644 N N . ALA A 1 87 ? 17.950 5.871 -9.534 1.00 87.81 87 ALA A N 1
ATOM 645 C CA . ALA A 1 87 ? 17.093 6.988 -9.884 1.00 87.81 87 ALA A CA 1
ATOM 646 C C . ALA A 1 87 ? 17.832 8.318 -9.695 1.00 87.81 87 ALA A C 1
ATOM 648 O O . ALA A 1 87 ? 18.789 8.425 -8.925 1.00 87.81 87 ALA A O 1
ATOM 649 N N . LYS A 1 88 ? 17.371 9.354 -10.403 1.00 87.75 88 LYS A N 1
ATOM 650 C CA . LYS A 1 88 ? 17.839 10.720 -10.152 1.00 87.75 88 LYS A CA 1
ATOM 651 C C . LYS A 1 88 ? 17.459 11.138 -8.725 1.00 87.75 88 LYS A C 1
ATOM 653 O O . LYS A 1 88 ? 16.371 10.769 -8.276 1.00 87.75 88 LYS A O 1
ATOM 658 N N . PRO A 1 89 ? 18.308 11.916 -8.035 1.00 86.25 89 PRO A N 1
ATOM 659 C CA . PRO A 1 89 ? 17.956 12.453 -6.731 1.00 86.25 89 PRO A CA 1
ATOM 660 C C . PRO A 1 89 ? 16.750 13.412 -6.830 1.00 86.25 89 PRO A C 1
ATOM 662 O O . PRO A 1 89 ? 16.497 13.971 -7.908 1.00 86.25 89 PRO A O 1
ATOM 665 N N . PRO A 1 90 ? 16.021 13.613 -5.717 1.00 85.75 90 PRO A N 1
ATOM 666 C CA . PRO A 1 90 ? 14.943 14.599 -5.621 1.00 85.75 90 PRO A CA 1
ATOM 667 C C . PRO A 1 90 ? 15.377 15.997 -6.080 1.00 85.75 90 PRO A C 1
ATOM 669 O O . PRO A 1 90 ? 16.540 16.370 -5.919 1.00 85.75 90 PRO A O 1
ATOM 672 N N . GLY A 1 91 ? 14.457 16.761 -6.674 1.00 82.94 91 GLY A N 1
ATOM 673 C CA . GLY A 1 91 ? 14.711 18.127 -7.159 1.00 82.94 91 GLY A CA 1
ATOM 674 C C . GLY A 1 91 ? 15.624 18.268 -8.389 1.00 82.94 91 GLY A C 1
ATOM 675 O O . GLY A 1 91 ? 15.854 19.383 -8.843 1.00 82.94 91 GLY A O 1
ATOM 676 N N . VAL A 1 92 ? 16.152 17.170 -8.947 1.00 83.62 92 VAL A N 1
ATOM 677 C CA . VAL A 1 92 ? 17.025 17.187 -10.148 1.00 83.62 92 VAL A CA 1
ATOM 678 C C . VAL A 1 92 ? 16.317 16.640 -11.393 1.00 83.62 92 VAL A C 1
ATOM 680 O O . VAL A 1 92 ? 16.742 16.855 -12.532 1.00 83.62 92 VAL A O 1
ATOM 683 N N . ALA A 1 93 ? 15.230 15.898 -11.201 1.00 74.81 93 ALA A N 1
ATOM 684 C CA . ALA A 1 93 ? 14.395 15.426 -12.289 1.00 74.81 93 ALA A CA 1
ATOM 685 C C . ALA A 1 93 ? 13.433 16.560 -12.707 1.00 74.81 93 ALA A C 1
ATOM 687 O O . ALA A 1 93 ? 12.339 16.710 -12.189 1.00 74.81 93 ALA A O 1
ATOM 688 N N . GLU A 1 94 ? 13.875 17.413 -13.626 1.00 68.50 94 GLU A N 1
ATOM 689 C CA . GLU A 1 94 ? 13.038 18.436 -14.267 1.00 68.50 94 GLU A CA 1
ATOM 690 C C . GLU A 1 94 ? 12.675 17.953 -15.684 1.00 68.50 94 GLU A C 1
ATOM 692 O O . GLU A 1 94 ? 13.548 17.408 -16.373 1.00 68.50 94 GLU A O 1
ATOM 697 N N . PRO A 1 95 ? 11.418 18.091 -16.154 1.00 72.44 95 PRO A N 1
ATOM 698 C CA . PRO A 1 95 ? 10.238 18.657 -15.477 1.00 72.44 95 PRO A CA 1
ATOM 699 C C . PRO A 1 95 ? 9.445 17.651 -14.606 1.00 72.44 95 PRO A C 1
ATOM 701 O O . PRO A 1 95 ? 8.418 18.010 -14.035 1.00 72.44 95 PRO A O 1
ATOM 704 N N . ASN A 1 96 ? 9.867 16.381 -14.535 1.00 78.44 96 ASN A N 1
ATOM 705 C CA . ASN A 1 96 ? 9.109 15.288 -13.909 1.00 78.44 96 ASN A CA 1
ATOM 706 C C . ASN A 1 96 ? 9.704 14.859 -12.569 1.00 78.44 96 ASN A C 1
ATOM 708 O O . ASN A 1 96 ? 10.884 14.548 -12.525 1.00 78.44 96 ASN A O 1
ATOM 712 N N . ARG A 1 97 ? 8.875 14.669 -11.536 1.00 83.31 97 ARG A N 1
ATOM 713 C CA . ARG A 1 97 ? 9.305 14.149 -10.222 1.00 83.31 97 ARG A CA 1
ATOM 714 C C . ARG A 1 97 ? 10.168 12.884 -10.328 1.00 83.31 97 ARG A C 1
ATOM 716 O O . ARG A 1 97 ? 9.901 11.990 -11.134 1.00 83.31 97 ARG A O 1
ATOM 723 N N . SER A 1 98 ? 11.179 12.798 -9.472 1.00 89.44 98 SER A N 1
ATOM 724 C CA . SER A 1 98 ? 12.017 11.611 -9.301 1.00 89.44 98 SER A CA 1
ATOM 725 C C . SER A 1 98 ? 11.206 10.416 -8.786 1.00 89.44 98 SER A C 1
ATOM 727 O O . SER A 1 98 ? 10.165 10.574 -8.147 1.00 89.44 98 SER A O 1
ATOM 729 N N . ALA A 1 99 ? 11.715 9.199 -9.006 1.00 89.62 99 ALA A N 1
ATOM 730 C CA . ALA A 1 99 ? 11.080 7.980 -8.499 1.00 89.62 99 ALA A CA 1
ATOM 731 C C . ALA A 1 99 ? 10.909 8.002 -6.967 1.00 89.62 99 ALA A C 1
ATOM 733 O O . ALA A 1 99 ? 9.906 7.514 -6.455 1.00 89.62 99 ALA A O 1
ATOM 734 N N . SER A 1 100 ? 11.848 8.616 -6.240 1.00 91.62 100 SER A N 1
ATOM 735 C CA . SER A 1 100 ? 11.762 8.782 -4.786 1.00 91.62 100 SER A CA 1
ATOM 736 C C . SER A 1 100 ? 10.621 9.716 -4.373 1.00 91.62 100 SER A C 1
ATOM 738 O O . SER A 1 100 ? 9.871 9.382 -3.464 1.00 91.62 100 SER A O 1
ATOM 740 N N . GLU A 1 101 ? 10.440 10.848 -5.059 1.00 93.06 101 GLU A N 1
ATOM 741 C CA . GLU A 1 101 ? 9.341 11.791 -4.782 1.00 93.06 101 GLU A CA 1
ATOM 742 C C . GLU A 1 101 ? 7.974 11.202 -5.152 1.00 93.06 101 GLU A C 1
ATOM 744 O O . GLU A 1 101 ? 6.978 11.441 -4.470 1.00 93.06 101 GLU A O 1
ATOM 749 N N . LEU A 1 102 ? 7.909 10.414 -6.231 1.00 92.31 102 LEU A N 1
ATOM 750 C CA . LEU A 1 102 ? 6.694 9.685 -6.593 1.00 92.31 102 LEU A CA 1
ATOM 751 C C . LEU A 1 102 ? 6.361 8.606 -5.556 1.00 92.31 102 LEU A C 1
ATOM 753 O O . LEU A 1 102 ? 5.195 8.447 -5.200 1.00 92.31 102 LEU A O 1
ATOM 757 N N . LEU A 1 103 ? 7.371 7.893 -5.048 1.00 94.56 103 LEU A N 1
ATOM 758 C CA . LEU A 1 103 ? 7.179 6.884 -4.008 1.00 94.56 103 LEU A CA 1
ATOM 759 C C . LEU A 1 103 ? 6.710 7.523 -2.704 1.00 94.56 103 LEU A C 1
ATOM 761 O O . LEU A 1 103 ? 5.787 7.016 -2.077 1.00 94.56 103 LEU A O 1
ATOM 765 N N . GLU A 1 104 ? 7.316 8.643 -2.313 1.00 94.75 104 GLU A N 1
ATOM 766 C CA . GLU A 1 104 ? 6.904 9.398 -1.132 1.00 94.75 104 GLU A CA 1
ATOM 767 C C . GLU A 1 104 ? 5.438 9.832 -1.239 1.00 94.75 104 GLU A C 1
ATOM 769 O O . GLU A 1 104 ? 4.670 9.635 -0.302 1.00 94.75 104 GLU A O 1
ATOM 774 N N . ALA A 1 105 ? 5.022 10.364 -2.392 1.00 93.88 105 ALA A N 1
ATOM 775 C CA . ALA A 1 105 ? 3.628 10.734 -2.617 1.00 93.88 105 ALA A CA 1
ATOM 776 C C . ALA A 1 105 ? 2.678 9.531 -2.473 1.00 93.88 105 ALA A C 1
ATOM 778 O O . ALA A 1 105 ? 1.646 9.653 -1.822 1.00 93.88 105 ALA A O 1
ATOM 779 N N . ALA A 1 106 ? 3.040 8.365 -3.016 1.00 94.19 106 ALA A N 1
ATOM 780 C CA . ALA A 1 106 ? 2.235 7.151 -2.880 1.00 94.19 106 ALA A CA 1
ATOM 781 C C . ALA A 1 106 ? 2.188 6.624 -1.431 1.00 94.19 106 ALA A C 1
ATOM 783 O O . ALA A 1 106 ? 1.150 6.141 -0.982 1.00 94.19 106 ALA A O 1
ATOM 784 N N . LEU A 1 107 ? 3.284 6.742 -0.674 1.00 95.56 107 LEU A N 1
ATOM 785 C CA . LEU A 1 107 ? 3.325 6.374 0.745 1.00 95.56 107 LEU A CA 1
ATOM 786 C C . LEU A 1 107 ? 2.432 7.279 1.601 1.00 95.56 107 LEU A C 1
ATOM 788 O O . LEU A 1 107 ? 1.758 6.780 2.499 1.00 95.56 107 LEU A O 1
ATOM 792 N N . ARG A 1 108 ? 2.348 8.577 1.282 1.00 96.38 108 ARG A N 1
ATOM 793 C CA . ARG A 1 108 ? 1.443 9.503 1.985 1.00 96.38 108 ARG A CA 1
ATOM 794 C C . ARG A 1 108 ? -0.025 9.084 1.877 1.00 96.38 108 ARG A C 1
ATOM 796 O O . ARG A 1 108 ? -0.762 9.240 2.844 1.00 96.38 108 ARG A O 1
ATOM 803 N N . GLU A 1 109 ? -0.451 8.509 0.753 1.00 96.19 109 GLU A N 1
ATOM 804 C CA . GLU A 1 109 ? -1.818 7.978 0.609 1.00 96.19 109 GLU A CA 1
ATOM 805 C C . GLU A 1 109 ? -2.075 6.786 1.545 1.00 96.19 109 GLU A C 1
ATOM 807 O O . GLU A 1 109 ? -3.140 6.680 2.158 1.00 96.19 109 GLU A O 1
ATOM 812 N N . VAL A 1 110 ? -1.078 5.911 1.723 1.00 95.62 110 VAL A N 1
ATOM 813 C CA . VAL A 1 110 ? -1.152 4.807 2.693 1.00 95.62 110 VAL A CA 1
ATOM 814 C C . VAL A 1 110 ? -1.208 5.343 4.123 1.00 95.62 110 VAL A C 1
ATOM 816 O O . VAL A 1 110 ? -2.035 4.879 4.912 1.00 95.62 110 VAL A O 1
ATOM 819 N N . ASP A 1 111 ? -0.394 6.350 4.447 1.00 96.62 111 ASP A N 1
ATOM 820 C CA . ASP A 1 111 ? -0.402 6.997 5.762 1.00 96.62 111 ASP A CA 1
ATOM 821 C C . ASP A 1 111 ? -1.760 7.643 6.061 1.00 96.62 111 ASP A C 1
ATOM 823 O O . ASP A 1 111 ? -2.314 7.466 7.150 1.00 96.62 111 ASP A O 1
ATOM 827 N N . HIS A 1 112 ? -2.350 8.338 5.086 1.00 96.25 112 HIS A N 1
ATOM 828 C CA . HIS A 1 112 ? -3.690 8.904 5.214 1.00 96.25 112 HIS A CA 1
ATOM 829 C C . HIS A 1 112 ? -4.745 7.822 5.473 1.00 96.25 112 HIS A C 1
ATOM 831 O O . HIS A 1 112 ? -5.540 7.955 6.409 1.00 96.25 112 HIS A O 1
ATOM 837 N N . ALA A 1 113 ? -4.715 6.717 4.726 1.00 95.06 113 ALA A N 1
ATOM 838 C CA . ALA A 1 113 ? -5.634 5.600 4.934 1.00 95.06 113 ALA A CA 1
ATOM 839 C C . ALA A 1 113 ? -5.446 4.919 6.307 1.00 95.06 113 ALA A C 1
ATOM 841 O O . ALA A 1 113 ? -6.419 4.496 6.943 1.00 95.06 113 ALA A O 1
ATOM 842 N N . ALA A 1 114 ? -4.206 4.825 6.795 1.00 94.31 114 ALA A N 1
ATOM 843 C CA . ALA A 1 114 ? -3.893 4.278 8.113 1.00 94.31 114 ALA A CA 1
ATOM 844 C C . ALA A 1 114 ? -4.396 5.190 9.247 1.00 94.31 114 ALA A C 1
ATOM 846 O O . ALA A 1 114 ? -4.963 4.708 10.237 1.00 94.31 114 ALA A O 1
ATOM 847 N N . LEU A 1 115 ? -4.247 6.508 9.091 1.00 95.94 115 LEU A N 1
ATOM 848 C CA . LEU A 1 115 ? -4.785 7.500 10.022 1.00 95.94 115 LEU A CA 1
ATOM 849 C C . LEU A 1 115 ? -6.315 7.463 10.061 1.00 95.94 115 LEU A C 1
ATOM 851 O O . LEU A 1 115 ? -6.887 7.449 11.153 1.00 95.94 115 LEU A O 1
ATOM 855 N N . GLU A 1 116 ? -6.978 7.378 8.905 1.00 95.06 116 GLU A N 1
ATOM 856 C CA . GLU A 1 116 ? -8.437 7.238 8.832 1.00 95.06 116 GLU A CA 1
ATOM 857 C C . GLU A 1 116 ? -8.908 5.972 9.565 1.00 95.06 116 GLU A C 1
ATOM 859 O O . GLU A 1 116 ? -9.815 6.026 10.400 1.00 95.06 116 GLU A O 1
ATOM 864 N N . LEU A 1 117 ? -8.258 4.827 9.320 1.00 91.81 117 LEU A N 1
ATOM 865 C CA . LEU A 1 117 ? -8.570 3.582 10.026 1.00 91.81 117 LEU A CA 1
ATOM 866 C C . LEU A 1 117 ? -8.399 3.740 11.540 1.00 91.81 117 LEU A C 1
ATOM 868 O O . LEU A 1 117 ? -9.275 3.332 12.301 1.00 91.81 117 LEU A O 1
ATOM 872 N N . THR A 1 118 ? -7.302 4.355 11.977 1.00 93.06 118 THR A N 1
ATOM 873 C CA . THR A 1 118 ? -7.026 4.585 13.400 1.00 93.06 118 THR A CA 1
ATOM 874 C C . THR A 1 118 ? -8.122 5.428 14.050 1.00 93.06 118 THR A C 1
ATOM 876 O O . THR A 1 118 ? -8.595 5.100 15.138 1.00 93.06 118 THR A O 1
ATOM 879 N N . GLN A 1 119 ? -8.563 6.497 13.386 1.00 93.06 119 GLN A N 1
ATOM 880 C CA . GLN A 1 119 ? -9.646 7.348 13.881 1.00 93.06 119 GLN A CA 1
ATOM 881 C C . GLN A 1 119 ? -10.967 6.580 13.980 1.00 93.06 119 GLN A C 1
ATOM 883 O O . GLN A 1 119 ? -11.654 6.667 14.996 1.00 93.06 119 GLN A O 1
ATOM 888 N N . ARG A 1 120 ? -11.292 5.765 12.971 1.00 90.75 120 ARG A N 1
ATOM 889 C CA . ARG A 1 120 ? -12.505 4.933 12.967 1.00 90.75 120 ARG A CA 1
ATOM 890 C C . ARG A 1 120 ? -12.496 3.882 14.073 1.00 90.75 120 ARG A C 1
ATOM 892 O O . ARG A 1 120 ? -13.525 3.663 14.700 1.00 90.75 120 ARG A O 1
ATOM 899 N N . LEU A 1 121 ? -11.349 3.259 14.343 1.00 90.25 121 LEU A N 1
ATOM 900 C CA . LEU A 1 121 ? -11.206 2.307 15.447 1.00 90.25 121 LEU A CA 1
ATOM 901 C C . LEU A 1 121 ? -11.406 2.987 16.806 1.00 90.25 121 LEU A C 1
ATOM 903 O O . LEU A 1 121 ? -12.146 2.469 17.639 1.00 90.25 121 LEU A O 1
ATOM 907 N N . LYS A 1 122 ? -10.815 4.172 17.006 1.00 92.56 122 LYS A N 1
ATOM 908 C CA . LYS A 1 122 ? -11.029 4.974 18.222 1.00 92.56 122 LYS A CA 1
ATOM 909 C C . LYS A 1 122 ? -12.501 5.342 18.404 1.00 92.56 122 LYS A C 1
ATOM 911 O O . LYS A 1 122 ? -13.036 5.184 19.495 1.00 92.56 122 LYS A O 1
ATOM 916 N N . TRP A 1 123 ? -13.157 5.792 17.336 1.00 90.75 123 TRP A N 1
ATOM 917 C CA . TRP A 1 123 ? -14.580 6.128 17.367 1.00 90.75 123 TRP A CA 1
ATOM 918 C C . TRP A 1 123 ? -15.452 4.913 17.695 1.00 90.75 123 TRP A C 1
ATOM 920 O O . TRP A 1 123 ? -16.320 4.995 18.559 1.00 90.75 123 TRP A O 1
ATOM 930 N N . ASN A 1 124 ? -15.181 3.765 17.071 1.00 89.94 124 ASN A N 1
ATOM 931 C CA . ASN A 1 124 ? -15.904 2.528 17.354 1.00 89.94 124 ASN A CA 1
ATOM 932 C C . ASN A 1 124 ? -15.767 2.099 18.819 1.00 89.94 124 ASN A C 1
ATOM 934 O O . ASN A 1 124 ? -16.760 1.681 19.405 1.00 89.94 124 ASN A O 1
ATOM 938 N N . ALA A 1 125 ? -14.579 2.227 19.418 1.00 88.19 125 ALA A N 1
ATOM 939 C CA . ALA A 1 125 ? -14.379 1.914 20.832 1.00 88.19 125 ALA A CA 1
ATOM 940 C C . ALA A 1 125 ? -15.284 2.774 21.734 1.00 88.19 125 ALA A C 1
ATOM 942 O O . ALA A 1 125 ? -16.008 2.235 22.568 1.00 88.19 125 ALA A O 1
ATOM 943 N N . VAL A 1 126 ? -15.332 4.089 21.486 1.00 90.00 126 VAL A N 1
ATOM 944 C CA . VAL A 1 126 ? -16.225 5.011 22.209 1.00 90.00 126 VAL A CA 1
ATOM 945 C C . VAL A 1 126 ? -17.694 4.644 21.992 1.00 90.00 126 VAL A C 1
ATOM 947 O O . VAL A 1 126 ? -18.464 4.577 22.946 1.00 90.00 126 VAL A O 1
ATOM 950 N N . CYS A 1 127 ? -18.104 4.362 20.752 1.00 89.44 127 CYS A N 1
ATOM 951 C CA . CYS A 1 127 ? -19.483 3.977 20.462 1.00 89.44 127 CYS A CA 1
ATOM 952 C C . CYS A 1 127 ? -19.899 2.692 21.180 1.00 89.44 127 CYS A C 1
ATOM 954 O O . CYS A 1 127 ? -21.026 2.625 21.658 1.00 89.44 127 CYS A O 1
ATOM 956 N N . VAL A 1 128 ? -19.026 1.685 21.264 1.00 89.06 128 VAL A N 1
ATOM 957 C CA . VAL A 1 128 ? -19.318 0.431 21.975 1.00 89.06 128 VAL A CA 1
ATOM 958 C C . VAL A 1 128 ? -19.543 0.692 23.464 1.00 89.06 128 VAL A C 1
ATOM 960 O O . VAL A 1 128 ? -20.523 0.198 24.024 1.00 89.06 128 VAL A O 1
ATOM 963 N N . GLU A 1 129 ? -18.693 1.506 24.091 1.00 85.75 129 GLU A N 1
ATOM 964 C CA . GLU A 1 129 ? -18.842 1.885 25.499 1.00 85.75 129 GLU A CA 1
ATOM 965 C C . GLU A 1 129 ? -20.143 2.657 25.756 1.00 85.75 129 GLU A C 1
ATOM 967 O O . GLU A 1 129 ? -20.906 2.315 26.661 1.00 85.75 129 GLU A O 1
ATOM 972 N N . GLU A 1 130 ? -20.437 3.674 24.944 1.00 88.88 130 GLU A N 1
ATOM 973 C CA . GLU A 1 130 ? -21.661 4.470 25.083 1.00 88.88 130 GLU A CA 1
ATOM 974 C C . GLU A 1 130 ? -22.919 3.639 24.811 1.00 88.88 130 GLU A C 1
ATOM 976 O O . GLU A 1 130 ? -23.910 3.740 25.538 1.00 88.88 130 GLU A O 1
ATOM 981 N N . TYR A 1 131 ? -22.883 2.755 23.813 1.00 86.38 131 TYR A N 1
ATOM 982 C CA . TYR A 1 131 ? -23.998 1.862 23.522 1.00 86.38 131 TYR A CA 1
ATOM 983 C C . TYR A 1 131 ? -24.255 0.895 24.683 1.00 86.38 131 TYR A C 1
ATOM 985 O O . TYR A 1 131 ? -25.410 0.684 25.051 1.00 86.38 131 TYR A O 1
ATOM 993 N N . ALA A 1 132 ? -23.203 0.366 25.317 1.00 88.06 132 ALA A N 1
ATOM 994 C CA . ALA A 1 132 ? -23.332 -0.470 26.507 1.00 88.06 132 ALA A CA 1
ATOM 995 C C . ALA A 1 132 ? -23.985 0.287 27.679 1.00 88.06 132 ALA A C 1
ATOM 997 O O . ALA A 1 132 ? -24.903 -0.243 28.307 1.00 88.06 132 ALA A O 1
ATOM 998 N N . LYS A 1 133 ? -23.596 1.548 27.925 1.00 89.62 133 LYS A N 1
ATOM 999 C CA . LYS A 1 133 ? -24.222 2.406 28.953 1.00 89.62 133 LYS A CA 1
ATOM 1000 C C . LYS A 1 133 ? -25.703 2.646 28.668 1.00 89.62 133 LYS A C 1
ATOM 1002 O O . LYS A 1 133 ? -26.540 2.500 29.556 1.00 89.62 133 LYS A O 1
ATOM 1007 N N . VAL A 1 134 ? -26.046 2.980 27.423 1.00 88.56 134 VAL A N 1
ATOM 1008 C CA . VAL A 1 134 ? -27.442 3.199 27.014 1.00 88.56 134 VAL A CA 1
ATOM 1009 C C . VAL A 1 134 ? -28.268 1.924 27.176 1.00 88.56 134 VAL A C 1
ATOM 1011 O O . VAL A 1 134 ? -29.410 1.998 27.626 1.00 88.56 134 VAL A O 1
ATOM 1014 N N . GLN A 1 135 ? -27.713 0.758 26.838 1.00 86.81 135 GLN A N 1
ATOM 1015 C CA . GLN A 1 135 ? -28.411 -0.513 27.019 1.00 86.81 135 GLN A CA 1
ATOM 1016 C C . GLN A 1 135 ? -28.610 -0.862 28.498 1.00 86.81 135 GLN A C 1
ATOM 1018 O O . GLN A 1 135 ? -29.700 -1.297 28.859 1.00 86.81 135 GLN A O 1
ATOM 1023 N N . ALA A 1 136 ? -27.626 -0.597 29.362 1.00 84.81 136 ALA A N 1
ATOM 1024 C CA . ALA A 1 136 ? -27.777 -0.766 30.808 1.00 84.81 136 ALA A CA 1
ATOM 1025 C C . ALA A 1 136 ? -28.895 0.129 31.372 1.00 84.81 136 ALA A C 1
ATOM 1027 O O . ALA A 1 136 ? -29.809 -0.367 32.025 1.00 84.81 136 ALA A O 1
ATOM 1028 N N . LEU A 1 137 ? -28.909 1.419 31.014 1.00 85.75 137 LEU A N 1
ATOM 1029 C CA . LEU A 1 137 ? -29.967 2.355 31.421 1.00 85.75 137 LEU A CA 1
ATOM 1030 C C . LEU A 1 137 ? -31.355 1.948 30.904 1.00 85.75 137 LEU A C 1
ATOM 1032 O O . LEU A 1 137 ? -32.366 2.175 31.569 1.00 85.75 137 LEU A O 1
ATOM 1036 N N . ARG A 1 138 ? -31.433 1.366 29.701 1.00 83.88 138 ARG A N 1
ATOM 1037 C CA . ARG A 1 138 ? -32.688 0.830 29.152 1.00 83.88 138 ARG A CA 1
ATOM 1038 C C . ARG A 1 138 ? -33.153 -0.412 29.903 1.00 83.88 138 ARG A C 1
ATOM 1040 O O . ARG A 1 138 ? -34.347 -0.527 30.143 1.00 83.88 138 ARG A O 1
ATOM 1047 N N . ALA A 1 139 ? -32.234 -1.299 30.279 1.00 79.88 139 ALA A N 1
ATOM 1048 C CA . ALA A 1 139 ? -32.541 -2.486 31.069 1.00 79.88 139 ALA A CA 1
ATOM 1049 C C . ALA A 1 139 ? -33.013 -2.122 32.488 1.00 79.88 139 ALA A C 1
ATOM 1051 O O . ALA A 1 139 ? -33.987 -2.691 32.967 1.00 79.88 139 ALA A O 1
ATOM 1052 N N . GLU A 1 140 ? -32.405 -1.120 33.129 1.00 76.19 140 GLU A N 1
ATOM 1053 C CA . GLU A 1 140 ? -32.869 -0.575 34.419 1.00 76.19 140 GLU A CA 1
ATOM 1054 C C . GLU A 1 140 ? -34.262 0.068 34.327 1.00 76.19 140 GLU A C 1
ATOM 1056 O O . GLU A 1 140 ? -35.042 0.059 35.281 1.00 76.19 140 GLU A O 1
ATOM 1061 N N . ARG A 1 141 ? -34.589 0.637 33.162 1.00 78.56 141 ARG A N 1
ATOM 1062 C CA . ARG A 1 141 ? -35.900 1.224 32.863 1.00 78.56 141 ARG A CA 1
ATOM 1063 C C . ARG A 1 141 ? -36.929 0.224 32.337 1.00 78.56 141 ARG A C 1
ATOM 1065 O O . ARG A 1 141 ? -38.051 0.643 32.057 1.00 78.56 141 ARG A O 1
ATOM 1072 N N . ASP A 1 142 ? -36.582 -1.056 32.191 1.00 82.75 142 ASP A N 1
ATOM 1073 C CA . ASP A 1 142 ? -37.527 -2.085 31.757 1.00 82.75 142 ASP A CA 1
ATOM 1074 C C . ASP A 1 142 ? -38.585 -2.303 32.855 1.00 82.75 142 ASP A C 1
ATOM 1076 O O . ASP A 1 142 ? -38.240 -2.747 33.956 1.00 82.75 142 ASP A O 1
ATOM 1080 N N . PRO A 1 143 ? -39.879 -2.045 32.578 1.00 79.31 143 PRO A N 1
ATOM 1081 C CA . PRO A 1 143 ? -40.950 -2.211 33.558 1.00 79.31 143 PRO A CA 1
ATOM 1082 C C . PRO A 1 143 ? -41.002 -3.617 34.164 1.00 79.31 143 PRO A C 1
ATOM 1084 O O . PRO A 1 143 ? -41.386 -3.777 35.319 1.00 79.31 143 PRO A O 1
ATOM 1087 N N . LYS A 1 144 ? -40.598 -4.653 33.413 1.00 81.88 144 LYS A N 1
ATOM 1088 C CA . LYS A 1 144 ? -40.552 -6.031 33.927 1.00 81.88 144 LYS A CA 1
ATOM 1089 C C . LYS A 1 144 ? -39.402 -6.247 34.906 1.00 81.88 144 LYS A C 1
ATOM 1091 O O . LYS A 1 144 ? -39.571 -6.979 35.879 1.00 81.88 144 LYS A O 1
ATOM 1096 N N . ALA A 1 145 ? -38.248 -5.632 34.656 1.00 77.88 145 ALA A N 1
ATOM 1097 C CA . ALA A 1 145 ? -37.114 -5.676 35.574 1.00 77.88 145 ALA A CA 1
ATOM 1098 C C . ALA A 1 145 ? -37.430 -4.904 36.866 1.00 77.88 145 ALA A C 1
ATOM 1100 O O . ALA A 1 145 ? -37.146 -5.398 37.954 1.00 77.88 145 ALA A O 1
ATOM 1101 N N . GLN A 1 146 ? -38.101 -3.755 36.748 1.00 79.50 146 GLN A N 1
ATOM 1102 C CA . GLN A 1 146 ? -38.570 -2.964 37.889 1.00 79.50 146 GLN A CA 1
ATOM 1103 C C . GLN A 1 146 ? -39.611 -3.718 38.722 1.00 79.50 146 GLN A C 1
ATOM 1105 O O . GLN A 1 146 ? -39.446 -3.834 39.931 1.00 79.50 146 GLN A O 1
ATOM 1110 N N . ALA A 1 147 ? -40.616 -4.322 38.080 1.00 80.44 147 ALA A N 1
ATOM 1111 C CA . ALA A 1 147 ? -41.627 -5.121 38.771 1.00 80.44 147 ALA A CA 1
ATOM 1112 C C . ALA A 1 147 ? -41.018 -6.319 39.521 1.00 80.44 147 ALA A C 1
ATOM 1114 O O . ALA A 1 147 ? -41.407 -6.598 40.651 1.00 80.44 147 ALA A O 1
ATOM 1115 N N . ARG A 1 148 ? -40.027 -7.010 38.936 1.00 80.44 148 ARG A N 1
ATOM 1116 C CA . ARG A 1 148 ? -39.292 -8.090 39.623 1.00 80.44 148 ARG A CA 1
ATOM 1117 C C . ARG A 1 148 ? -38.496 -7.580 40.823 1.00 80.44 148 ARG A C 1
ATOM 1119 O O . ARG A 1 148 ? -38.497 -8.226 41.865 1.00 80.44 148 ARG A O 1
ATOM 1126 N N . ALA A 1 149 ? -37.838 -6.429 40.693 1.00 80.50 149 ALA A N 1
ATOM 1127 C CA . ALA A 1 149 ? -37.093 -5.822 41.792 1.00 80.50 149 ALA A CA 1
ATOM 1128 C C . ALA A 1 149 ? -38.013 -5.384 42.947 1.00 80.50 149 ALA A C 1
ATOM 1130 O O . ALA A 1 149 ? -37.673 -5.600 44.108 1.00 80.50 149 ALA A O 1
ATOM 1131 N N . GLU A 1 150 ? -39.185 -4.817 42.648 1.00 81.75 150 GLU A N 1
ATOM 1132 C CA . GLU A 1 150 ? -40.194 -4.456 43.654 1.00 81.75 150 GLU A CA 1
ATOM 1133 C C . GLU A 1 150 ? -40.792 -5.691 44.344 1.00 81.75 150 GLU A C 1
ATOM 1135 O O . GLU A 1 150 ? -40.895 -5.718 45.569 1.00 81.75 150 GLU A O 1
ATOM 1140 N N . LEU A 1 151 ? -41.122 -6.746 43.591 1.00 84.62 151 LEU A N 1
ATOM 1141 C CA . LEU A 1 151 ? -41.608 -8.012 44.156 1.00 84.62 151 LEU A CA 1
ATOM 1142 C C . LEU A 1 151 ? -40.576 -8.657 45.094 1.00 84.62 151 LEU A C 1
ATOM 1144 O O . LEU A 1 151 ? -40.929 -9.083 46.195 1.00 84.62 151 LEU A O 1
ATOM 1148 N N . ALA A 1 152 ? -39.294 -8.632 44.717 1.00 85.12 152 ALA A N 1
ATOM 1149 C CA . ALA A 1 152 ? -38.204 -9.108 45.564 1.00 85.12 152 ALA A CA 1
ATOM 1150 C C . ALA A 1 152 ? -38.059 -8.281 46.859 1.00 85.12 152 ALA A C 1
ATOM 1152 O O . ALA A 1 152 ? -37.824 -8.848 47.925 1.00 85.12 152 ALA A O 1
ATOM 1153 N N . GLN A 1 153 ? -38.259 -6.955 46.810 1.00 87.12 153 GLN A N 1
ATOM 1154 C CA . GLN A 1 153 ? -38.290 -6.107 48.015 1.00 87.12 153 GLN A CA 1
ATOM 1155 C C . GLN A 1 153 ? -39.467 -6.439 48.944 1.00 87.12 153 GLN A C 1
ATOM 1157 O O . GLN A 1 153 ? -39.363 -6.261 50.156 1.00 87.12 153 GLN A O 1
ATOM 1162 N N . MET A 1 154 ? -40.570 -6.946 48.391 1.00 87.19 154 MET A N 1
ATOM 1163 C CA . MET A 1 154 ? -41.731 -7.419 49.150 1.00 87.19 154 MET A CA 1
ATOM 1164 C C . MET A 1 154 ? -41.578 -8.870 49.645 1.00 87.19 154 MET A C 1
ATOM 1166 O O . MET A 1 154 ? -42.480 -9.381 50.308 1.00 87.19 154 MET A O 1
ATOM 1170 N N . GLY A 1 155 ? -40.449 -9.532 49.355 1.00 80.81 155 GLY A N 1
ATOM 1171 C CA . GLY A 1 155 ? -40.176 -10.917 49.753 1.00 80.81 155 GLY A CA 1
ATOM 1172 C C . GLY A 1 155 ? -40.931 -11.965 48.931 1.00 80.81 155 GLY A C 1
ATOM 1173 O O . GLY A 1 155 ? -41.131 -13.082 49.406 1.00 80.81 155 GLY A O 1
ATOM 1174 N N . ILE A 1 156 ? -41.382 -11.604 47.727 1.00 80.19 156 ILE A N 1
ATOM 1175 C CA . ILE A 1 156 ? -42.108 -12.485 46.811 1.00 80.19 156 ILE A CA 1
ATOM 1176 C C . ILE A 1 156 ? -41.151 -12.905 45.691 1.00 80.19 156 ILE A C 1
ATOM 1178 O O . ILE A 1 156 ? -40.744 -12.071 44.882 1.00 80.19 156 ILE A O 1
ATOM 1182 N N . ASP A 1 157 ? -40.820 -14.196 45.626 1.00 66.50 157 ASP A N 1
ATOM 1183 C CA . ASP A 1 157 ? -40.055 -14.766 44.511 1.00 66.50 157 ASP A CA 1
ATOM 1184 C C . ASP A 1 157 ? -40.968 -14.954 43.285 1.00 66.50 157 ASP A C 1
ATOM 1186 O O . ASP A 1 157 ? -41.977 -15.663 43.357 1.00 66.50 157 ASP A O 1
ATOM 1190 N N . ALA A 1 158 ? -40.617 -14.317 42.162 1.00 60.34 158 ALA A N 1
ATOM 1191 C CA . ALA A 1 158 ? -41.320 -14.388 40.876 1.00 60.34 158 ALA A CA 1
ATOM 1192 C C . ALA A 1 158 ? -40.352 -14.483 39.687 1.00 60.34 158 ALA A C 1
ATOM 1194 O O . ALA A 1 158 ? -39.330 -13.757 39.680 1.00 60.34 158 ALA A O 1
#

Radius of gyration: 27.76 Å; chains: 1; bounding box: 62×33×85 Å

Secondary structure (DSSP, 8-state):
-HHHHHHHHHHHHHHHHHHHHHHHHHHGGGS-HHHHHHHHHHHHHTSPPPPPPP--HHHHHHSTHHHHHHHHHGGGHHHHHHHHTTSPPTTTS-SS--HHHHHHHHHHHHHHHHHHHHHHHHHHHHHHHHHHHHHHHHHHT-HHHHHHHHHHHTT---